Protein AF-A0A0D3HIZ0-F1 (afdb_monomer_lite)

Sequence (105 aa):
MATAPPGTVYMKDSDGLSVLLVVAKLGHADVVKQLIGICHDAVELRDSHGETFLHSAVREKRSSIVSLAIKKHKQVGGLLDAQDGDGNTPLHIAVVGGAPGIPDF

Foldseek 3Di:
DDPDPLVQQCDADPQQDGPLLVCLLVLVQVVNVVNCVVPLVSQCRATPQQDGSLLSNLLSVSVSNVVVCVVVVVSNPPLQCRATNVGDGSVNSNVVNDDDDDPDD

Radius of gyration: 13.12 Å; chains: 1; bounding box: 30×30×39 Å

pLDDT: mean 78.4, std 14.21, range [37.19, 90.75]

Structure (mmCIF, N/CA/C/O backbone):
data_AF-A0A0D3HIZ0-F1
#
_entry.id   AF-A0A0D3HIZ0-F1
#
loop_
_atom_site.group_PDB
_atom_site.id
_atom_site.type_symbol
_atom_site.label_atom_id
_atom_site.label_alt_id
_atom_site.label_comp_id
_atom_site.label_asym_id
_atom_site.label_entity_id
_atom_site.label_seq_id
_atom_site.pdbx_PDB_ins_code
_atom_site.Cartn_x
_atom_site.Cartn_y
_atom_site.Cartn_z
_atom_site.occupancy
_atom_site.B_iso_or_equiv
_atom_site.auth_seq_id
_atom_site.auth_comp_id
_atom_site.auth_asym_id
_atom_site.auth_atom_id
_atom_site.pdbx_PDB_model_num
ATOM 1 N N . MET A 1 1 ? -18.684 -14.719 15.763 1.00 37.19 1 MET A N 1
ATOM 2 C CA . MET A 1 1 ? -18.027 -13.456 15.360 1.00 37.19 1 MET A CA 1
ATOM 3 C C . MET A 1 1 ? -16.570 -13.568 15.780 1.00 37.19 1 MET A C 1
ATOM 5 O O . MET A 1 1 ? -16.294 -13.482 16.966 1.00 37.19 1 MET A O 1
ATOM 9 N N . ALA A 1 2 ? -15.671 -13.929 14.863 1.00 39.97 2 ALA A N 1
ATOM 10 C CA . ALA A 1 2 ? -14.270 -14.185 15.192 1.00 39.97 2 ALA A CA 1
ATOM 11 C C . ALA A 1 2 ? -13.515 -12.852 15.286 1.00 39.97 2 ALA A C 1
ATOM 13 O O . ALA A 1 2 ? -13.097 -12.297 14.275 1.00 39.97 2 ALA A O 1
ATOM 14 N N . THR A 1 3 ? -13.376 -12.313 16.496 1.00 45.69 3 THR A N 1
ATOM 15 C CA . THR A 1 3 ? -12.412 -11.244 16.772 1.0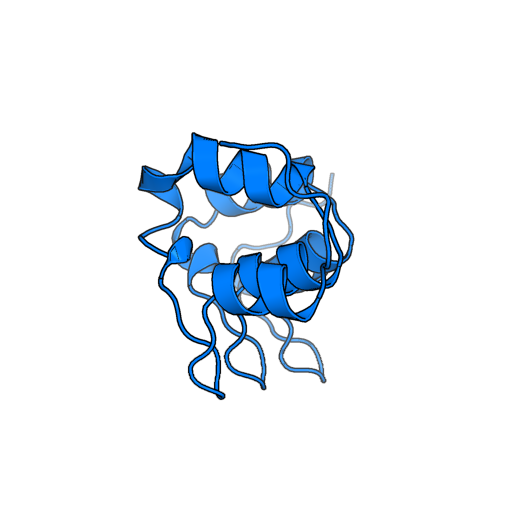0 45.69 3 THR A CA 1
ATOM 16 C C . THR A 1 3 ? -11.024 -11.876 16.749 1.00 45.69 3 THR A C 1
ATOM 18 O O . THR A 1 3 ? -10.568 -12.420 17.755 1.00 45.69 3 THR A O 1
ATOM 21 N N . ALA A 1 4 ? -10.397 -11.904 15.571 1.00 48.66 4 ALA A N 1
ATOM 22 C CA . ALA A 1 4 ? -9.025 -12.369 15.428 1.00 48.66 4 ALA A CA 1
ATOM 23 C C . ALA A 1 4 ? -8.119 -11.531 16.354 1.00 48.66 4 ALA A C 1
ATOM 25 O O . ALA A 1 4 ? -8.261 -10.305 16.387 1.00 48.66 4 ALA A O 1
ATOM 26 N N . PRO A 1 5 ? -7.241 -12.154 17.158 1.00 52.62 5 PRO A N 1
ATOM 27 C CA . PRO A 1 5 ? -6.432 -11.422 18.119 1.00 52.62 5 PRO A CA 1
ATOM 28 C C . PRO A 1 5 ? -5.480 -10.463 17.388 1.00 52.62 5 PRO A C 1
ATOM 30 O O . PRO A 1 5 ? -4.991 -10.808 16.307 1.00 52.62 5 PRO A O 1
ATOM 33 N N . PRO A 1 6 ? -5.167 -9.292 17.971 1.00 58.56 6 PRO A N 1
ATOM 34 C CA . PRO A 1 6 ? -4.397 -8.230 17.315 1.00 58.56 6 PRO A CA 1
ATOM 35 C C . PRO A 1 6 ? -3.027 -8.693 16.791 1.00 58.56 6 PRO A C 1
ATOM 37 O O . PRO A 1 6 ? -2.542 -8.159 15.802 1.00 58.56 6 PRO A O 1
ATOM 40 N N . GLY A 1 7 ? -2.440 -9.751 17.365 1.00 59.59 7 GLY A N 1
ATOM 41 C CA . GLY A 1 7 ? -1.196 -10.354 16.870 1.00 59.59 7 GLY A CA 1
ATOM 42 C C . GLY A 1 7 ? -1.305 -11.058 15.507 1.00 59.59 7 GLY A C 1
ATOM 43 O O . GLY A 1 7 ? -0.317 -11.124 14.784 1.00 59.59 7 GLY A O 1
ATOM 44 N N . THR A 1 8 ? -2.487 -11.547 15.113 1.00 67.62 8 THR A N 1
ATOM 45 C CA . THR A 1 8 ? -2.669 -12.266 13.829 1.00 67.62 8 THR A CA 1
ATOM 46 C C . THR A 1 8 ? -2.565 -11.356 12.616 1.00 67.62 8 THR A C 1
ATOM 48 O O . THR A 1 8 ? -2.182 -11.816 11.547 1.00 67.62 8 THR A O 1
ATOM 51 N N . VAL A 1 9 ? -2.836 -10.058 12.777 1.00 68.00 9 VAL A N 1
ATOM 52 C CA . VAL A 1 9 ? -2.707 -9.075 11.692 1.00 68.00 9 VAL A CA 1
ATOM 53 C C . VAL A 1 9 ? -1.250 -8.953 11.234 1.00 68.00 9 VAL A C 1
ATOM 55 O O . VAL A 1 9 ? -1.001 -8.739 10.051 1.00 68.00 9 VAL A O 1
ATOM 58 N N . TYR A 1 10 ? -0.300 -9.157 12.151 1.00 72.81 10 TYR A N 1
ATOM 59 C CA . TYR A 1 10 ? 1.140 -9.096 11.892 1.00 72.81 10 TYR A CA 1
ATOM 60 C C . TYR A 1 10 ? 1.736 -10.445 11.475 1.00 72.81 10 TYR A C 1
ATOM 62 O O . TYR A 1 10 ? 2.880 -10.493 11.023 1.00 72.81 10 TYR A O 1
ATOM 70 N N . MET A 1 11 ? 0.985 -11.543 11.608 1.00 77.69 11 MET A N 1
ATOM 71 C CA . MET A 1 11 ? 1.438 -12.847 11.132 1.00 77.69 11 MET A CA 1
ATOM 72 C C . MET A 1 11 ? 1.459 -12.856 9.610 1.00 77.69 11 MET A C 1
ATOM 74 O O . MET A 1 11 ? 0.522 -12.393 8.959 1.00 77.69 11 MET A O 1
ATOM 78 N N . LYS A 1 12 ? 2.547 -13.389 9.063 1.00 78.88 12 LYS A N 1
ATOM 79 C CA . LYS A 1 12 ? 2.734 -13.597 7.634 1.00 78.88 12 LYS A CA 1
ATOM 80 C C . LYS A 1 12 ? 2.530 -15.071 7.313 1.00 78.88 12 LYS A C 1
ATOM 82 O O . LYS A 1 12 ? 3.011 -15.924 8.057 1.00 78.88 12 LYS A O 1
ATOM 87 N N . ASP A 1 13 ? 1.826 -15.351 6.224 1.00 78.00 13 ASP A N 1
ATOM 88 C CA . ASP A 1 13 ? 1.782 -16.693 5.644 1.00 78.00 13 ASP A CA 1
ATOM 89 C C . ASP A 1 13 ? 3.142 -17.036 4.997 1.00 78.00 13 ASP A C 1
ATOM 91 O O . ASP A 1 13 ? 4.059 -16.213 4.957 1.00 78.00 13 ASP A O 1
ATOM 95 N N . SER A 1 14 ? 3.276 -18.251 4.482 1.00 78.00 14 SER A N 1
ATOM 96 C CA . SER A 1 14 ? 4.436 -18.783 3.762 1.00 78.00 14 SER A CA 1
ATOM 97 C C . SER A 1 14 ? 4.944 -17.889 2.618 1.00 78.00 14 SER A C 1
ATOM 99 O O . SER A 1 14 ? 6.151 -17.827 2.399 1.00 78.00 14 SER A O 1
ATOM 101 N N . ASP A 1 15 ? 4.067 -17.121 1.966 1.00 70.06 15 ASP A N 1
ATOM 102 C CA . ASP A 1 15 ? 4.424 -16.123 0.940 1.00 70.06 15 ASP A CA 1
ATOM 103 C C . ASP A 1 15 ? 4.883 -14.763 1.511 1.00 70.06 15 ASP A C 1
ATOM 105 O O . ASP A 1 15 ? 5.179 -13.819 0.777 1.00 70.06 15 ASP A O 1
ATOM 109 N N . GLY A 1 16 ? 4.917 -14.608 2.835 1.00 77.69 16 GLY A N 1
ATOM 110 C CA . GLY A 1 16 ? 5.188 -13.331 3.494 1.00 77.69 16 GLY A CA 1
ATOM 111 C C . GLY A 1 16 ? 3.966 -12.407 3.581 1.00 77.69 16 GLY A C 1
ATOM 112 O O . GLY A 1 16 ? 4.102 -11.263 4.016 1.00 77.69 16 GLY A O 1
ATOM 113 N N . LEU A 1 17 ? 2.780 -12.879 3.185 1.00 78.69 17 LEU A N 1
ATOM 114 C CA . LEU A 1 17 ? 1.551 -12.087 3.151 1.00 78.69 17 LEU A CA 1
ATOM 115 C C . LEU A 1 17 ? 0.915 -11.985 4.537 1.00 78.69 17 LEU A C 1
ATOM 117 O O . LEU A 1 17 ? 0.532 -12.990 5.132 1.00 78.69 17 LEU A O 1
ATOM 121 N N . SER A 1 18 ? 0.743 -10.761 5.033 1.00 86.62 18 SER A N 1
ATOM 122 C CA . SER A 1 18 ? -0.077 -10.505 6.220 1.00 86.62 18 SER A CA 1
ATOM 123 C C . SER A 1 18 ? -1.568 -10.571 5.898 1.00 86.62 18 SER A C 1
ATOM 125 O O . SER A 1 18 ? -1.974 -10.374 4.750 1.00 86.62 18 SER A O 1
ATOM 127 N N . VAL A 1 19 ? -2.408 -10.739 6.926 1.00 86.56 19 VAL A N 1
ATOM 128 C CA . VAL A 1 19 ? -3.876 -10.767 6.775 1.00 86.56 19 VAL A CA 1
ATOM 129 C C . VAL A 1 19 ? -4.387 -9.568 5.968 1.00 86.56 19 VAL A C 1
ATOM 131 O O . VAL A 1 19 ? -5.217 -9.755 5.081 1.00 86.56 19 VAL A O 1
ATOM 134 N N . LEU A 1 20 ? -3.857 -8.359 6.214 1.00 87.69 20 LEU A N 1
ATOM 135 C CA . LEU A 1 20 ? -4.240 -7.150 5.475 1.00 87.69 20 LEU A CA 1
ATOM 136 C C . LEU A 1 20 ? -3.940 -7.257 3.970 1.00 87.69 20 LEU A C 1
ATOM 138 O O . LEU A 1 20 ? -4.772 -6.866 3.152 1.00 87.69 20 LEU A O 1
ATOM 142 N N . LEU A 1 21 ? -2.779 -7.804 3.600 1.00 88.06 21 LEU A N 1
ATOM 143 C CA . LEU A 1 21 ? -2.388 -7.964 2.201 1.00 88.06 21 LEU A CA 1
ATOM 144 C C . LEU A 1 21 ? -3.267 -9.003 1.507 1.00 88.06 21 LEU A C 1
ATOM 146 O O . LEU A 1 21 ? -3.724 -8.761 0.393 1.00 88.06 21 LEU A O 1
ATOM 150 N N . VAL A 1 22 ? -3.575 -10.113 2.184 1.00 87.81 22 VAL A N 1
ATOM 151 C CA . VAL A 1 22 ? -4.464 -11.155 1.650 1.00 87.81 22 VAL A CA 1
ATOM 152 C C . VAL A 1 22 ? -5.853 -10.585 1.365 1.00 87.81 22 VAL A C 1
ATOM 154 O O . VAL A 1 22 ? -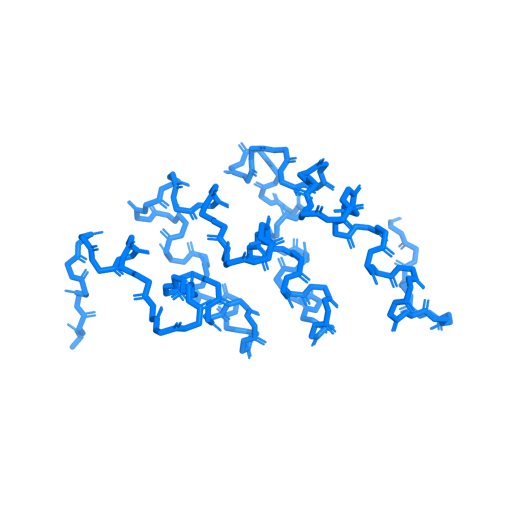6.350 -10.699 0.245 1.00 87.81 22 VAL A O 1
ATOM 157 N N . VAL A 1 23 ? -6.481 -9.914 2.336 1.00 88.81 23 VAL A N 1
ATOM 158 C CA . VAL A 1 23 ? -7.827 -9.349 2.128 1.00 88.81 23 VAL A CA 1
ATOM 159 C C . VAL A 1 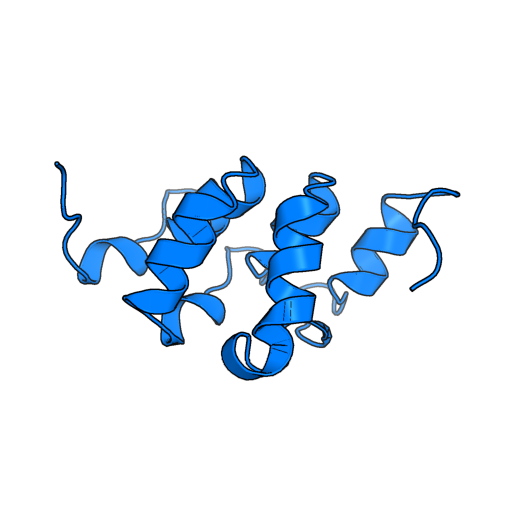23 ? -7.824 -8.220 1.095 1.00 88.81 23 VAL A C 1
ATOM 161 O O . VAL A 1 23 ? -8.821 -8.042 0.389 1.00 88.81 23 VAL A O 1
ATOM 164 N N . ALA A 1 24 ? -6.707 -7.495 0.954 1.00 89.25 24 ALA A N 1
ATOM 165 C CA . ALA A 1 24 ? -6.554 -6.485 -0.081 1.00 89.25 24 ALA A CA 1
ATOM 166 C C . ALA A 1 24 ? -6.436 -7.093 -1.482 1.00 89.25 24 ALA A C 1
ATOM 168 O O . ALA A 1 24 ? -7.129 -6.654 -2.398 1.00 89.25 24 ALA A O 1
ATOM 169 N N . LYS A 1 25 ? -5.645 -8.158 -1.630 1.00 87.50 25 LYS A N 1
ATOM 170 C CA . LYS A 1 25 ? -5.529 -8.944 -2.864 1.00 87.50 25 LYS A CA 1
ATOM 171 C C . LYS A 1 25 ? -6.891 -9.505 -3.299 1.00 87.50 25 LYS A C 1
ATOM 173 O O . LYS A 1 25 ? -7.283 -9.408 -4.463 1.00 87.50 25 LYS A O 1
ATOM 178 N N . LEU A 1 26 ? -7.667 -10.010 -2.337 1.00 87.25 26 LEU A N 1
ATOM 179 C CA . LEU A 1 26 ? -9.013 -10.549 -2.565 1.00 87.25 26 LEU A CA 1
ATOM 180 C C . LEU A 1 26 ? -10.079 -9.478 -2.858 1.00 87.25 26 LEU A C 1
ATOM 182 O O . LEU A 1 26 ? -11.148 -9.808 -3.364 1.00 87.25 26 LEU A O 1
ATOM 186 N N . GLY A 1 27 ? -9.814 -8.196 -2.584 1.00 87.00 27 GLY A N 1
ATOM 187 C CA . GLY A 1 27 ? -10.766 -7.114 -2.855 1.00 87.00 27 GLY A CA 1
ATOM 188 C C . GLY A 1 27 ? -11.792 -6.859 -1.748 1.00 87.00 27 GLY A C 1
ATOM 189 O O . GLY A 1 27 ? -12.777 -6.159 -1.979 1.00 87.00 27 GLY A O 1
ATOM 190 N N . HIS A 1 28 ? -11.583 -7.384 -0.539 1.00 89.81 28 HIS A N 1
ATOM 191 C CA . HIS A 1 28 ? -12.518 -7.242 0.581 1.00 89.81 28 HIS A CA 1
ATOM 192 C C . HIS A 1 28 ? -12.380 -5.873 1.272 1.00 89.81 28 HIS A C 1
ATOM 194 O O . HIS A 1 28 ? -11.860 -5.761 2.385 1.00 89.81 28 HIS A O 1
ATOM 200 N N . ALA A 1 29 ? -12.863 -4.815 0.616 1.00 87.50 29 ALA A N 1
ATOM 201 C CA . ALA A 1 29 ? -12.716 -3.429 1.072 1.00 87.50 29 ALA A CA 1
ATOM 202 C C . ALA A 1 29 ? -13.293 -3.159 2.477 1.00 87.50 29 ALA A C 1
ATOM 204 O O . ALA A 1 29 ? -12.695 -2.405 3.245 1.00 87.50 29 ALA A O 1
ATOM 205 N N . ASP A 1 30 ? -14.410 -3.791 2.848 1.00 88.56 30 ASP A N 1
ATOM 206 C CA . ASP A 1 30 ? -14.990 -3.653 4.191 1.00 88.56 30 ASP A CA 1
ATOM 207 C C . ASP A 1 30 ? -14.091 -4.244 5.280 1.00 88.56 30 ASP A C 1
ATOM 209 O O . ASP A 1 30 ? -13.923 -3.644 6.343 1.00 88.56 30 ASP A O 1
ATOM 213 N N . VAL A 1 31 ? -13.459 -5.386 4.999 1.00 87.38 31 VAL A N 1
ATOM 214 C CA . VAL A 1 31 ? -12.531 -6.040 5.930 1.00 87.38 31 VAL A CA 1
ATOM 215 C C . VAL A 1 31 ? -11.255 -5.218 6.065 1.00 87.38 31 VAL A C 1
ATOM 217 O O . VAL A 1 31 ? -10.806 -4.982 7.183 1.00 87.38 31 VAL A O 1
ATOM 220 N N . VAL A 1 32 ? -10.727 -4.691 4.954 1.00 87.38 32 VAL A N 1
ATOM 221 C CA . VAL A 1 32 ? -9.606 -3.734 4.961 1.00 87.38 32 VAL A CA 1
ATOM 222 C C . VAL A 1 32 ? -9.944 -2.526 5.835 1.00 87.38 32 VAL A C 1
ATOM 224 O O . VAL A 1 32 ? -9.161 -2.143 6.699 1.00 87.38 32 VAL A O 1
ATOM 227 N N . LYS A 1 33 ? -11.140 -1.949 5.675 1.00 86.38 33 LYS A N 1
ATOM 228 C CA . LYS A 1 33 ? -11.584 -0.797 6.469 1.00 86.38 33 LYS A CA 1
ATOM 229 C C . LYS A 1 33 ? -11.637 -1.105 7.965 1.00 86.38 33 LYS A C 1
ATOM 231 O O . LYS A 1 33 ? -11.253 -0.244 8.757 1.00 86.38 33 LYS A O 1
ATOM 236 N N . GLN A 1 34 ? -12.131 -2.285 8.343 1.00 86.38 34 GLN A N 1
ATOM 237 C CA . GLN A 1 34 ? -12.178 -2.714 9.741 1.00 86.38 34 GLN A CA 1
ATOM 238 C C . GLN A 1 34 ? -10.773 -2.946 10.300 1.00 86.38 34 GLN A C 1
ATOM 240 O O . GLN A 1 34 ? -10.468 -2.423 11.367 1.00 86.38 34 GLN A O 1
ATOM 245 N N . LEU A 1 35 ? -9.902 -3.646 9.566 1.00 83.12 35 LEU A N 1
ATOM 246 C CA . LEU A 1 35 ? -8.530 -3.915 10.002 1.00 83.12 35 LEU A CA 1
ATOM 247 C C . LEU A 1 35 ? -7.739 -2.627 10.226 1.00 83.12 35 LEU A C 1
ATOM 249 O O . LEU A 1 35 ? -7.136 -2.482 11.279 1.00 83.12 35 LEU A O 1
ATOM 253 N N . ILE A 1 36 ? -7.800 -1.674 9.291 1.00 82.56 36 ILE A N 1
ATOM 254 C CA . ILE A 1 36 ? -7.124 -0.372 9.429 1.00 82.56 36 ILE A CA 1
ATOM 255 C C . ILE A 1 36 ? -7.667 0.408 10.636 1.00 82.56 36 ILE A C 1
ATOM 257 O O . ILE A 1 36 ? -6.933 1.153 11.277 1.00 82.56 36 ILE A O 1
ATOM 261 N N . GLY A 1 37 ? -8.955 0.246 10.959 1.00 82.00 37 GLY A N 1
ATOM 262 C CA . GLY A 1 37 ? -9.567 0.880 12.127 1.00 82.00 37 GLY A CA 1
ATOM 263 C C . GLY A 1 37 ? -9.155 0.260 13.466 1.00 82.00 37 GLY A C 1
ATOM 264 O O . GLY A 1 37 ? -9.176 0.959 14.474 1.00 82.00 37 GLY A O 1
ATOM 265 N N . ILE A 1 38 ? -8.799 -1.027 13.483 1.00 82.50 38 ILE A N 1
ATOM 266 C CA . ILE A 1 38 ? -8.371 -1.751 14.692 1.00 82.50 38 ILE A CA 1
ATOM 267 C C . ILE A 1 38 ? -6.851 -1.645 14.877 1.00 82.50 38 ILE A C 1
ATOM 269 O O . ILE A 1 38 ? -6.375 -1.416 15.985 1.00 82.50 38 ILE A O 1
ATOM 273 N N . CYS A 1 39 ? -6.096 -1.797 13.790 1.00 80.25 39 CYS A N 1
ATOM 274 C CA . CYS A 1 39 ? -4.639 -1.790 13.751 1.00 80.25 39 CYS A CA 1
ATOM 275 C C . CYS A 1 39 ? -4.183 -0.819 12.662 1.00 80.25 39 CYS A C 1
ATOM 277 O O . CYS A 1 39 ? -4.016 -1.201 11.502 1.00 80.25 39 CYS A O 1
ATOM 279 N N . HIS A 1 40 ? -3.985 0.442 13.040 1.00 78.19 40 HIS A N 1
ATOM 280 C CA . HIS A 1 40 ? -3.566 1.486 12.105 1.00 78.19 40 HIS A CA 1
ATOM 281 C C . HIS A 1 40 ? -2.191 1.157 11.501 1.00 78.19 40 HIS A C 1
ATOM 283 O O . HIS A 1 40 ? -2.037 1.203 10.285 1.00 78.19 40 HIS A O 1
ATOM 289 N N . ASP A 1 41 ? -1.249 0.673 12.310 1.00 80.31 41 ASP A N 1
ATOM 290 C CA . ASP A 1 41 ? 0.123 0.350 11.880 1.00 80.31 41 ASP A CA 1
ATOM 291 C C . ASP A 1 41 ? 0.199 -0.820 10.880 1.00 80.31 41 ASP A C 1
ATOM 293 O O . ASP A 1 41 ? 1.203 -1.009 10.196 1.00 80.31 41 ASP A O 1
ATOM 297 N N . ALA A 1 42 ? -0.872 -1.612 10.744 1.00 81.94 42 ALA A N 1
ATOM 298 C CA . ALA A 1 42 ? -0.901 -2.741 9.816 1.00 81.94 42 ALA A CA 1
ATOM 299 C C . ALA A 1 42 ? -0.786 -2.308 8.345 1.00 81.94 42 ALA A C 1
ATOM 301 O O . ALA A 1 42 ? -0.402 -3.117 7.501 1.00 81.94 42 ALA A O 1
ATOM 302 N N . VAL A 1 43 ? -1.111 -1.049 8.023 1.00 82.88 43 VAL A N 1
ATOM 303 C CA . VAL A 1 43 ? -1.003 -0.509 6.657 1.00 82.88 43 VAL A CA 1
ATOM 304 C C . VAL A 1 43 ? 0.431 -0.500 6.137 1.00 82.88 43 VAL A C 1
ATOM 306 O O . VAL A 1 43 ? 0.622 -0.621 4.931 1.00 82.88 43 VAL A O 1
ATOM 309 N N . GLU A 1 44 ? 1.421 -0.412 7.027 1.00 83.94 44 GLU A N 1
ATOM 310 C CA . GLU A 1 44 ? 2.845 -0.384 6.676 1.00 83.94 44 GLU A CA 1
ATOM 311 C C . GLU A 1 44 ? 3.433 -1.780 6.436 1.00 83.94 44 GLU A C 1
ATOM 313 O O . GLU A 1 44 ? 4.594 -1.912 6.039 1.00 83.94 44 GLU A O 1
ATOM 318 N N . LEU A 1 45 ? 2.641 -2.834 6.659 1.00 86.38 45 LEU A N 1
ATOM 319 C CA . LEU A 1 45 ? 3.073 -4.201 6.418 1.00 86.38 45 LEU A CA 1
ATOM 320 C C . LEU A 1 45 ? 3.339 -4.428 4.932 1.00 86.38 45 LEU A C 1
ATOM 322 O O . LEU A 1 45 ? 2.577 -4.020 4.050 1.00 86.38 45 LEU A O 1
ATOM 326 N N . ARG A 1 46 ? 4.442 -5.130 4.689 1.00 88.44 46 ARG A N 1
ATOM 327 C CA . ARG A 1 46 ? 4.950 -5.468 3.364 1.00 88.44 46 ARG A CA 1
ATOM 328 C C . ARG A 1 46 ? 5.105 -6.968 3.233 1.00 88.44 46 ARG A C 1
ATOM 330 O O . ARG A 1 46 ? 5.472 -7.618 4.219 1.00 88.44 46 ARG A O 1
ATOM 337 N N . ASP A 1 47 ? 4.859 -7.504 2.048 1.00 87.19 47 ASP A N 1
ATOM 338 C CA . ASP A 1 47 ? 5.157 -8.903 1.750 1.00 87.19 47 ASP A CA 1
ATOM 339 C C . ASP A 1 47 ? 6.657 -9.149 1.520 1.00 87.19 47 ASP A C 1
ATOM 341 O O . ASP A 1 47 ? 7.511 -8.319 1.844 1.00 87.19 47 ASP A O 1
ATOM 345 N N . SER A 1 48 ? 6.981 -10.339 1.018 1.00 87.31 48 SER A N 1
ATOM 346 C CA . SER A 1 48 ? 8.334 -10.757 0.647 1.00 87.31 48 SER A CA 1
ATOM 347 C C . SER A 1 48 ? 8.919 -9.976 -0.540 1.00 87.31 48 SER A C 1
ATOM 349 O O . SER A 1 48 ? 10.139 -9.877 -0.645 1.00 87.31 48 SER A O 1
ATOM 351 N N . HIS A 1 49 ? 8.077 -9.369 -1.377 1.00 85.19 49 HIS A N 1
ATOM 352 C CA . HIS A 1 49 ? 8.454 -8.501 -2.495 1.00 85.19 49 HIS A CA 1
ATOM 353 C C . HIS A 1 49 ? 8.543 -7.022 -2.091 1.00 85.19 49 HIS A C 1
ATOM 355 O O . HIS A 1 49 ? 8.807 -6.158 -2.922 1.00 85.19 49 HIS A O 1
ATOM 361 N N . GLY A 1 50 ? 8.323 -6.702 -0.813 1.00 88.31 50 GLY A N 1
ATOM 362 C CA . GLY A 1 50 ? 8.267 -5.322 -0.341 1.00 88.31 50 GLY A CA 1
ATOM 363 C C . GLY A 1 50 ? 6.962 -4.607 -0.704 1.00 88.31 50 GLY A C 1
ATOM 364 O O . GLY A 1 50 ? 6.841 -3.413 -0.414 1.00 88.31 50 GLY A O 1
ATOM 365 N N . GLU A 1 51 ? 5.991 -5.315 -1.287 1.00 90.12 51 GLU A N 1
ATOM 366 C CA . GLU A 1 51 ? 4.706 -4.773 -1.713 1.00 90.12 51 GLU A CA 1
ATOM 367 C C . GLU A 1 51 ? 3.815 -4.511 -0.500 1.00 90.12 51 GLU A C 1
ATOM 369 O O . GLU A 1 51 ? 3.675 -5.338 0.401 1.00 90.12 51 GLU A O 1
ATOM 374 N N . THR A 1 52 ? 3.155 -3.358 -0.492 1.00 90.75 52 THR A N 1
ATOM 375 C CA . THR A 1 52 ? 2.109 -3.047 0.490 1.00 90.75 52 THR A CA 1
ATOM 376 C C . THR A 1 52 ? 0.746 -3.571 0.032 1.00 90.75 52 THR A C 1
ATOM 378 O O . THR A 1 52 ? 0.554 -3.960 -1.125 1.00 90.75 52 THR A O 1
ATOM 381 N N . PHE A 1 53 ? -0.263 -3.499 0.906 1.00 89.62 53 PHE A N 1
ATOM 382 C CA . PHE A 1 53 ? -1.635 -3.868 0.534 1.00 89.62 53 PHE A CA 1
ATOM 383 C C . PHE A 1 53 ? -2.154 -3.078 -0.684 1.00 89.62 53 PHE A C 1
ATOM 385 O O . PHE A 1 53 ? -3.008 -3.574 -1.420 1.00 89.62 53 PHE A O 1
ATOM 392 N N . LEU A 1 54 ? -1.634 -1.863 -0.912 1.00 89.44 54 LEU A N 1
ATOM 393 C CA . LEU A 1 54 ? -2.046 -1.004 -2.017 1.00 89.44 54 LEU A CA 1
ATOM 394 C C . LEU A 1 54 ? -1.446 -1.445 -3.356 1.00 89.44 54 LEU A C 1
ATOM 396 O O . LEU A 1 54 ? -2.165 -1.449 -4.350 1.00 89.44 54 LEU A O 1
ATOM 400 N N . HIS A 1 55 ? -0.189 -1.900 -3.370 1.00 90.31 55 HIS A N 1
ATOM 401 C CA . HIS A 1 55 ? 0.418 -2.545 -4.542 1.00 90.31 55 HIS A CA 1
ATOM 402 C C . HIS A 1 55 ? -0.401 -3.771 -4.958 1.00 90.31 55 HIS A C 1
ATOM 404 O O . HIS A 1 55 ? -0.859 -3.860 -6.097 1.00 90.31 55 HIS A O 1
ATOM 410 N N . SER A 1 56 ? -0.706 -4.650 -3.994 1.00 89.50 56 SER A N 1
ATOM 411 C CA . SER A 1 56 ? -1.545 -5.832 -4.228 1.00 89.50 56 SER A CA 1
ATOM 412 C C . SER A 1 56 ? -2.946 -5.466 -4.728 1.00 89.50 56 SER A C 1
ATOM 414 O O . SER A 1 56 ? -3.439 -6.069 -5.678 1.00 89.50 56 SER A O 1
ATOM 416 N N . ALA A 1 57 ? -3.592 -4.457 -4.135 1.00 89.62 57 ALA A N 1
ATOM 417 C CA . ALA A 1 57 ? -4.911 -4.005 -4.570 1.00 89.62 57 ALA A CA 1
ATOM 418 C C . ALA A 1 57 ? -4.896 -3.458 -6.004 1.00 89.62 57 ALA A C 1
ATOM 420 O O . ALA A 1 57 ? -5.813 -3.743 -6.772 1.00 89.62 57 ALA A O 1
ATOM 421 N N . VAL A 1 58 ? -3.870 -2.691 -6.379 1.00 89.25 58 VAL A N 1
ATOM 422 C CA . VAL A 1 58 ? -3.729 -2.161 -7.740 1.00 89.25 58 VAL A CA 1
ATOM 423 C C . VAL A 1 58 ? -3.456 -3.282 -8.741 1.00 89.25 58 VAL A C 1
ATOM 425 O O . VAL A 1 58 ? -4.135 -3.349 -9.766 1.00 89.25 58 VAL A O 1
ATOM 428 N N . ARG A 1 59 ? -2.523 -4.190 -8.428 1.00 86.00 59 ARG A N 1
ATOM 429 C CA . ARG A 1 59 ? -2.177 -5.339 -9.277 1.00 86.00 59 ARG A CA 1
ATOM 430 C C . ARG A 1 59 ? -3.398 -6.201 -9.594 1.00 86.00 59 ARG A C 1
ATOM 432 O O . ARG A 1 59 ? -3.616 -6.583 -10.739 1.00 86.00 59 ARG A O 1
ATOM 439 N N . GLU A 1 60 ? -4.241 -6.427 -8.591 1.00 87.25 60 GLU A N 1
ATOM 440 C CA . GLU A 1 60 ? -5.482 -7.200 -8.705 1.00 87.25 60 GLU A CA 1
ATOM 441 C C . GLU A 1 60 ? -6.693 -6.360 -9.165 1.00 87.25 60 GLU A C 1
ATOM 443 O O . GLU A 1 60 ? -7.832 -6.832 -9.128 1.00 87.25 60 GLU A O 1
ATOM 448 N N . LYS A 1 61 ? -6.480 -5.100 -9.577 1.00 86.88 61 LYS A N 1
ATOM 449 C CA . LYS A 1 61 ? -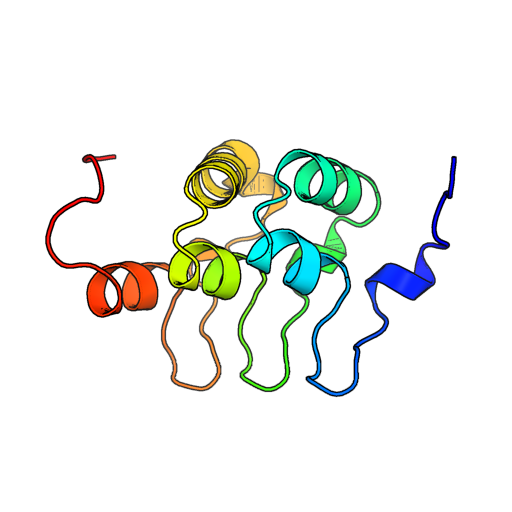7.513 -4.169 -10.073 1.00 86.88 61 LYS A CA 1
ATOM 450 C C . LYS A 1 61 ? -8.680 -3.965 -9.096 1.00 86.88 61 LYS A C 1
ATOM 452 O O . LYS A 1 61 ? -9.840 -3.829 -9.483 1.00 86.88 61 LYS A O 1
ATOM 457 N N . ARG A 1 62 ? -8.386 -3.924 -7.795 1.00 90.19 62 ARG A N 1
ATOM 458 C CA . ARG A 1 62 ? -9.358 -3.724 -6.708 1.00 90.19 62 ARG A CA 1
ATOM 459 C C . ARG A 1 62 ? -9.651 -2.242 -6.497 1.00 90.19 62 ARG A C 1
ATOM 461 O O . ARG A 1 62 ? -9.290 -1.658 -5.473 1.00 90.19 62 ARG A O 1
ATOM 468 N N . SER A 1 63 ? -10.363 -1.639 -7.446 1.00 85.19 63 SER A N 1
ATOM 469 C CA . SER A 1 63 ? -10.692 -0.205 -7.454 1.00 85.19 63 SER A CA 1
ATOM 470 C C . SER A 1 63 ? -11.331 0.268 -6.146 1.00 85.19 63 SER A C 1
ATOM 472 O O . SER A 1 63 ? -10.980 1.328 -5.646 1.00 85.19 63 SER A O 1
ATOM 474 N N . SER A 1 64 ? -12.201 -0.538 -5.527 1.00 88.38 64 SER A N 1
ATOM 475 C CA . SER A 1 64 ? -12.851 -0.200 -4.252 1.00 88.38 64 SER A CA 1
ATOM 476 C C . SER A 1 64 ? -11.858 0.038 -3.112 1.00 88.38 64 SER A C 1
ATOM 478 O O . SER A 1 64 ? -12.075 0.918 -2.280 1.00 88.38 64 SER A O 1
ATOM 480 N N . ILE A 1 65 ? -10.759 -0.718 -3.076 1.00 87.31 65 ILE A N 1
ATOM 481 C CA . ILE A 1 65 ? -9.714 -0.581 -2.055 1.00 87.31 65 ILE A CA 1
ATOM 482 C C . ILE A 1 65 ? -8.838 0.626 -2.357 1.00 87.31 65 ILE A C 1
ATOM 484 O O . ILE A 1 65 ? -8.534 1.392 -1.447 1.00 87.31 65 ILE A O 1
ATOM 488 N N . VAL A 1 66 ? -8.496 0.840 -3.628 1.00 86.00 66 VAL A N 1
ATOM 489 C CA . VAL A 1 66 ? -7.749 2.025 -4.067 1.00 86.00 66 VAL A CA 1
ATOM 490 C C . VAL A 1 66 ? -8.535 3.297 -3.735 1.00 86.00 66 VAL A C 1
ATOM 492 O O . VAL A 1 66 ? -8.012 4.195 -3.080 1.00 86.00 66 VAL A O 1
ATOM 495 N N . SER A 1 67 ? -9.830 3.345 -4.059 1.00 86.62 67 SER A N 1
ATOM 496 C CA . SER A 1 67 ? -10.710 4.457 -3.688 1.00 86.62 67 SER A CA 1
ATOM 497 C C . SER A 1 67 ? -10.821 4.633 -2.173 1.00 86.62 67 SER A C 1
ATOM 499 O O . SER A 1 67 ? -10.875 5.764 -1.690 1.00 86.62 67 SER A O 1
ATOM 501 N N . LEU A 1 68 ? -10.862 3.540 -1.404 1.00 85.62 68 LEU A N 1
ATOM 502 C CA . LEU A 1 68 ? -10.883 3.606 0.056 1.00 85.62 68 LEU A CA 1
ATOM 503 C C . LEU A 1 68 ? -9.579 4.189 0.608 1.00 85.62 68 LEU A C 1
ATOM 505 O O . LEU A 1 68 ? -9.636 5.038 1.495 1.00 85.62 68 LEU A O 1
ATOM 509 N N . ALA A 1 69 ? -8.434 3.781 0.066 1.00 83.56 69 ALA A N 1
ATOM 510 C CA . ALA A 1 69 ? -7.128 4.286 0.457 1.00 83.56 69 ALA A CA 1
ATOM 511 C C . ALA A 1 69 ? -6.962 5.773 0.111 1.00 83.56 69 ALA A C 1
ATOM 513 O O . ALA A 1 69 ? -6.510 6.536 0.958 1.00 83.56 69 ALA A O 1
ATOM 514 N N . ILE A 1 70 ? -7.423 6.212 -1.065 1.00 81.69 70 ILE A N 1
ATOM 515 C CA . ILE A 1 70 ? -7.432 7.633 -1.456 1.00 81.69 70 ILE A CA 1
ATOM 516 C C . ILE A 1 70 ? -8.331 8.443 -0.513 1.00 81.69 70 ILE A C 1
ATOM 518 O O . ILE A 1 70 ? -7.901 9.441 0.064 1.00 81.69 70 ILE A O 1
ATOM 522 N N . LYS A 1 71 ? -9.565 7.984 -0.260 1.00 83.81 71 LYS A N 1
ATOM 523 C CA . LYS A 1 71 ? -10.487 8.655 0.679 1.00 83.81 71 LYS A CA 1
ATOM 524 C C . LYS A 1 71 ? -9.936 8.715 2.101 1.00 83.81 71 LYS A C 1
ATOM 526 O O . LYS A 1 71 ? -10.233 9.647 2.844 1.00 83.81 71 LYS A O 1
ATOM 531 N N . LYS A 1 72 ? -9.155 7.711 2.497 1.00 79.06 72 LYS A N 1
ATOM 532 C CA . LYS A 1 72 ? -8.528 7.610 3.814 1.00 79.06 72 LYS A CA 1
ATOM 533 C C . LYS A 1 72 ? -7.042 7.953 3.790 1.00 79.06 72 LYS A C 1
ATOM 535 O O . LYS A 1 72 ? -6.351 7.550 4.717 1.00 79.06 72 LYS A O 1
ATOM 540 N N . HIS A 1 73 ? -6.558 8.736 2.822 1.00 74.56 73 HIS A N 1
ATOM 541 C CA . HIS A 1 73 ? -5.127 8.993 2.608 1.00 74.56 73 HIS A CA 1
ATOM 542 C C . HIS A 1 73 ? -4.357 9.356 3.893 1.00 74.56 73 HIS A C 1
ATOM 544 O O . HIS A 1 73 ? -3.284 8.823 4.154 1.00 74.56 73 HIS A O 1
ATOM 550 N N . LYS A 1 74 ? -4.964 10.170 4.769 1.00 73.44 74 LYS A N 1
ATOM 551 C CA . LYS A 1 74 ? -4.390 10.564 6.069 1.00 73.44 74 LYS A CA 1
ATOM 552 C C . LYS A 1 74 ? -4.164 9.394 7.043 1.00 73.44 74 LYS A C 1
ATOM 554 O O . LYS A 1 74 ? -3.274 9.465 7.878 1.00 73.44 74 LYS A O 1
ATOM 559 N N . GLN A 1 75 ? -4.973 8.339 6.958 1.00 69.81 75 GLN A N 1
ATOM 560 C CA . GLN A 1 75 ? -4.810 7.097 7.724 1.00 69.81 75 GLN A CA 1
ATOM 561 C C . GLN A 1 75 ? -3.839 6.132 7.036 1.00 69.81 75 GLN A C 1
ATOM 563 O O . GLN A 1 75 ? -3.207 5.334 7.703 1.00 69.81 75 GLN A O 1
ATOM 568 N N . VAL A 1 76 ? -3.676 6.192 5.718 1.00 69.19 76 VAL A N 1
ATOM 569 C CA . VAL A 1 76 ? -2.791 5.254 5.008 1.00 69.19 76 VAL A CA 1
ATOM 570 C C . VAL A 1 76 ? -1.346 5.750 4.899 1.00 69.19 76 VAL A C 1
ATOM 572 O O . VAL A 1 76 ? -0.554 5.126 4.211 1.00 69.19 76 VAL A O 1
ATOM 575 N N . GLY A 1 77 ? -0.991 6.857 5.557 1.00 67.19 77 GLY A N 1
ATOM 576 C CA . GLY A 1 77 ? 0.406 7.215 5.836 1.00 67.19 77 GLY A CA 1
ATOM 577 C C . GLY A 1 77 ? 1.326 7.271 4.613 1.00 67.19 77 GLY A C 1
ATOM 578 O O . GLY A 1 77 ? 2.403 6.695 4.641 1.00 67.19 77 GLY A O 1
ATOM 579 N N . GLY A 1 78 ? 0.906 7.913 3.519 1.00 73.44 78 GLY A N 1
ATOM 580 C CA . GLY A 1 78 ? 1.759 8.041 2.330 1.00 73.44 78 GLY A CA 1
ATOM 581 C C . GLY A 1 78 ? 1.994 6.730 1.569 1.00 73.44 78 GLY A C 1
ATOM 582 O O . GLY A 1 78 ? 2.887 6.669 0.733 1.00 73.44 78 GLY A O 1
ATOM 583 N N . LEU A 1 79 ? 1.180 5.686 1.790 1.00 80.31 79 LEU A N 1
ATOM 584 C CA . LEU A 1 79 ? 1.296 4.420 1.051 1.00 80.31 79 LEU A CA 1
ATOM 585 C C . LEU A 1 79 ? 1.193 4.559 -0.476 1.00 80.31 79 LEU A C 1
ATOM 587 O O . LEU A 1 79 ? 1.593 3.640 -1.185 1.00 80.31 79 LEU A O 1
ATOM 591 N N . LEU A 1 80 ? 0.629 5.665 -0.975 1.00 79.56 80 LEU A N 1
ATOM 592 C CA . LEU A 1 80 ? 0.590 5.978 -2.408 1.00 79.56 80 LEU A CA 1
ATOM 593 C C . LEU A 1 80 ? 1.993 6.153 -3.003 1.00 79.56 80 LEU A C 1
ATOM 595 O O . LEU A 1 80 ? 2.184 5.849 -4.178 1.00 79.56 80 LEU A O 1
ATOM 599 N N . ASP A 1 81 ? 2.952 6.584 -2.183 1.00 84.62 81 ASP A N 1
ATOM 600 C CA . ASP A 1 81 ? 4.352 6.796 -2.551 1.00 84.62 81 ASP A CA 1
ATOM 601 C C . ASP A 1 81 ? 5.268 5.682 -2.024 1.00 84.62 81 ASP A C 1
ATOM 603 O O . ASP A 1 81 ? 6.479 5.709 -2.245 1.00 84.62 81 ASP A O 1
ATOM 607 N N . ALA A 1 82 ? 4.717 4.689 -1.318 1.00 88.19 82 ALA A N 1
ATOM 608 C CA . ALA A 1 82 ? 5.501 3.551 -0.863 1.00 88.19 82 ALA A CA 1
ATOM 609 C C . ALA A 1 82 ? 6.046 2.798 -2.078 1.00 88.19 82 ALA A C 1
ATOM 611 O O . ALA A 1 82 ? 5.287 2.471 -2.981 1.00 88.19 82 ALA A O 1
ATOM 612 N N . GLN A 1 83 ? 7.342 2.508 -2.076 1.00 90.31 83 GLN A N 1
ATOM 613 C CA . GLN A 1 83 ? 7.984 1.711 -3.116 1.00 90.31 83 GLN A CA 1
ATOM 614 C C . GLN A 1 83 ? 8.040 0.240 -2.713 1.00 90.31 83 GLN A C 1
ATOM 616 O O . GLN A 1 83 ? 8.318 -0.050 -1.546 1.00 90.31 83 GLN A O 1
ATOM 621 N N . ASP A 1 84 ? 7.798 -0.667 -3.652 1.00 89.94 84 ASP A N 1
ATOM 622 C CA . ASP A 1 84 ? 8.098 -2.091 -3.518 1.00 89.94 84 ASP A CA 1
ATOM 623 C C . ASP A 1 84 ? 9.612 -2.374 -3.623 1.00 89.94 84 ASP A C 1
ATOM 625 O O . ASP A 1 84 ? 10.439 -1.457 -3.655 1.00 89.94 84 ASP A O 1
ATOM 629 N N . GLY A 1 85 ? 9.991 -3.655 -3.631 1.00 88.56 85 GLY A N 1
ATOM 630 C CA . GLY A 1 85 ? 11.384 -4.089 -3.756 1.00 88.56 85 GLY A CA 1
ATOM 631 C C . GLY A 1 85 ? 12.053 -3.718 -5.085 1.00 88.56 85 GLY A C 1
ATOM 632 O O . GLY A 1 85 ? 13.280 -3.646 -5.136 1.00 88.56 85 GLY A O 1
ATOM 633 N N . ASP A 1 86 ? 11.271 -3.431 -6.125 1.00 88.12 86 ASP A N 1
ATOM 634 C CA . ASP A 1 86 ? 11.733 -2.998 -7.446 1.00 88.12 86 ASP A CA 1
ATOM 635 C C . ASP A 1 86 ? 11.749 -1.462 -7.587 1.00 88.12 86 ASP A C 1
ATOM 637 O O . ASP A 1 86 ? 12.137 -0.925 -8.626 1.00 88.12 86 ASP A O 1
ATOM 641 N N . GLY A 1 87 ? 11.350 -0.727 -6.543 1.00 88.69 87 GLY A N 1
ATOM 642 C CA . GLY A 1 87 ? 11.254 0.732 -6.562 1.00 88.69 87 GLY A CA 1
ATOM 643 C C . GLY A 1 87 ? 9.950 1.265 -7.166 1.00 88.69 87 GLY A C 1
ATOM 644 O O . GLY A 1 87 ? 9.795 2.484 -7.303 1.00 88.69 87 GLY A O 1
ATOM 645 N N . ASN A 1 88 ? 9.004 0.389 -7.514 1.00 89.69 88 ASN A N 1
ATOM 646 C CA . ASN A 1 88 ? 7.716 0.772 -8.074 1.00 89.69 88 ASN A CA 1
ATOM 647 C C . ASN A 1 88 ? 6.778 1.225 -6.965 1.00 89.69 88 ASN A C 1
ATOM 649 O O . ASN A 1 88 ? 6.697 0.610 -5.912 1.00 89.69 88 ASN A O 1
ATOM 653 N N . THR A 1 89 ? 6.018 2.280 -7.228 1.00 90.50 89 THR A N 1
ATOM 654 C CA . THR A 1 89 ? 4.885 2.671 -6.377 1.00 90.50 89 THR A CA 1
ATOM 655 C C . THR A 1 89 ? 3.605 1.983 -6.855 1.00 90.50 89 THR A C 1
ATOM 657 O O . THR A 1 89 ? 3.550 1.518 -8.001 1.00 90.50 89 THR A O 1
ATOM 660 N N . PRO A 1 90 ? 2.511 1.983 -6.070 1.00 86.81 90 PRO A N 1
ATOM 661 C CA . PRO A 1 90 ? 1.229 1.461 -6.528 1.00 86.81 90 PRO A CA 1
ATOM 662 C C . PRO A 1 90 ? 0.775 2.115 -7.838 1.00 86.81 90 PRO A C 1
ATOM 664 O O . PRO A 1 90 ? 0.198 1.448 -8.687 1.00 86.81 90 PRO A O 1
ATOM 667 N N . LEU A 1 91 ? 1.081 3.399 -8.049 1.00 83.88 91 LEU A N 1
ATOM 668 C CA . LEU A 1 91 ? 0.806 4.089 -9.312 1.00 83.88 91 LEU A CA 1
ATOM 669 C C . LEU A 1 91 ? 1.659 3.574 -10.479 1.00 83.88 91 LEU A C 1
ATOM 671 O O . LEU A 1 91 ? 1.123 3.417 -11.574 1.00 83.88 91 LEU A O 1
ATOM 675 N N . HIS A 1 92 ? 2.939 3.253 -10.262 1.00 86.75 92 HIS A N 1
ATOM 676 C CA . HIS A 1 92 ? 3.755 2.596 -11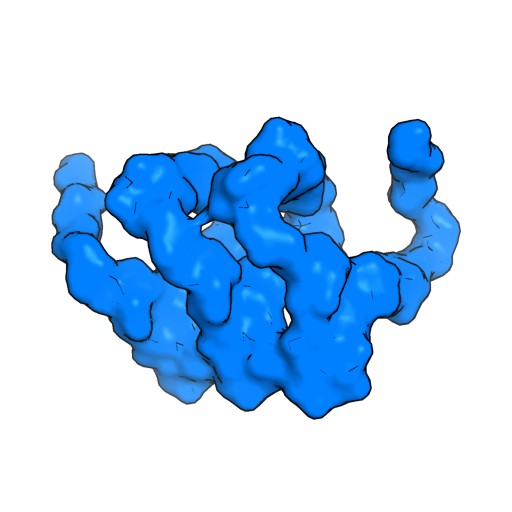.291 1.00 86.75 92 HIS A CA 1
ATOM 677 C C . HIS A 1 92 ? 3.119 1.262 -11.708 1.00 86.75 92 HIS A C 1
ATOM 679 O O . HIS A 1 92 ? 2.932 1.017 -12.900 1.00 86.75 92 HIS A O 1
ATOM 685 N N . ILE A 1 93 ? 2.677 0.447 -10.740 1.00 84.75 93 ILE A N 1
ATOM 686 C CA . ILE A 1 93 ? 1.981 -0.819 -11.018 1.00 84.75 93 ILE A CA 1
ATOM 687 C C . ILE A 1 93 ? 0.651 -0.585 -11.750 1.00 84.75 93 ILE A C 1
ATOM 689 O O . ILE A 1 93 ? 0.313 -1.359 -12.643 1.00 84.75 93 ILE A O 1
ATOM 693 N N . ALA A 1 94 ? -0.097 0.476 -11.431 1.00 81.94 94 ALA A N 1
ATOM 694 C CA . ALA A 1 94 ? -1.360 0.791 -12.109 1.00 81.94 94 ALA A CA 1
ATOM 695 C C . ALA A 1 94 ? -1.158 1.041 -13.609 1.00 81.94 94 ALA A C 1
ATOM 697 O O . ALA A 1 94 ? -1.955 0.578 -14.424 1.00 81.94 94 ALA A O 1
ATOM 69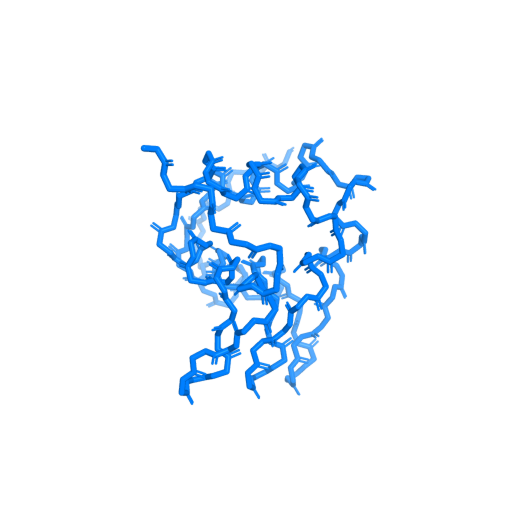8 N N . VAL A 1 95 ? -0.078 1.746 -13.957 1.00 80.12 95 VAL A N 1
ATOM 699 C CA . VAL A 1 95 ? 0.282 2.061 -15.344 1.00 80.12 95 VAL A CA 1
ATOM 700 C C . VAL A 1 95 ? 0.814 0.820 -16.062 1.00 80.12 95 VAL A C 1
ATOM 702 O O . VAL A 1 95 ? 0.401 0.535 -17.184 1.00 80.12 95 VAL A O 1
ATOM 705 N N . VAL A 1 96 ? 1.683 0.039 -15.411 1.00 72.56 96 VAL A N 1
ATOM 706 C CA . VAL A 1 96 ? 2.258 -1.189 -15.994 1.00 72.56 96 VAL A CA 1
ATOM 707 C C . VAL A 1 96 ? 1.192 -2.278 -16.176 1.00 72.56 96 VAL A C 1
ATOM 709 O O . VAL A 1 96 ? 1.180 -2.978 -17.186 1.00 72.56 96 VAL A O 1
ATOM 712 N N . GLY A 1 97 ? 0.262 -2.404 -15.227 1.00 64.81 97 GLY A N 1
ATOM 713 C CA . GLY A 1 97 ? -0.841 -3.368 -15.257 1.00 64.81 97 GLY A CA 1
ATOM 714 C C . GLY A 1 97 ? -2.057 -2.934 -16.090 1.00 64.81 97 GLY A C 1
ATOM 715 O O . GLY A 1 97 ? -3.006 -3.719 -16.240 1.00 64.81 97 GLY A O 1
ATOM 716 N N . GLY A 1 98 ? -2.062 -1.705 -16.625 1.00 53.38 98 GLY A N 1
ATOM 717 C CA . GLY A 1 98 ? -3.229 -1.105 -17.270 1.00 53.38 98 GLY A CA 1
ATOM 718 C C . GLY A 1 98 ? -2.914 -0.035 -18.319 1.00 53.38 98 GLY A C 1
ATOM 719 O O . GLY A 1 98 ? -2.805 1.146 -18.012 1.00 53.38 98 GLY A O 1
ATOM 720 N N . ALA A 1 99 ? -2.947 -0.435 -19.590 1.00 38.25 99 ALA A N 1
ATOM 721 C CA . ALA A 1 99 ? -3.470 0.423 -20.654 1.00 38.25 99 ALA A CA 1
ATOM 722 C C . ALA A 1 99 ? -5.008 0.603 -20.495 1.00 38.25 99 ALA A C 1
ATOM 724 O O . ALA A 1 99 ? -5.650 -0.138 -19.744 1.00 38.25 99 ALA A O 1
ATOM 725 N N . PRO A 1 100 ? -5.614 1.523 -21.264 1.00 46.06 100 PRO A N 1
ATOM 726 C CA . PRO A 1 100 ? -6.340 2.714 -20.813 1.00 46.06 100 PRO A CA 1
ATOM 727 C C . PRO A 1 100 ? -7.663 2.397 -20.089 1.00 46.06 100 PRO A C 1
ATOM 729 O O . PRO A 1 100 ? -8.601 1.866 -20.678 1.00 46.06 100 PRO A O 1
ATOM 732 N N . GLY A 1 101 ? -7.776 2.753 -18.812 1.00 46.56 101 GLY A N 1
ATOM 733 C CA . GLY A 1 101 ? -9.036 2.563 -18.084 1.00 46.56 101 GLY A CA 1
ATOM 734 C C . GLY A 1 101 ? -9.038 3.023 -16.633 1.00 46.56 101 GLY A C 1
ATOM 735 O O . GLY A 1 101 ? -9.947 2.660 -15.891 1.00 46.56 101 GLY A O 1
ATOM 736 N N . ILE A 1 102 ? -8.038 3.797 -16.209 1.00 51.12 102 ILE A N 1
ATOM 737 C CA . ILE A 1 102 ? -8.157 4.563 -14.970 1.00 51.12 102 ILE A CA 1
ATOM 738 C C . ILE A 1 102 ? -9.105 5.725 -15.303 1.00 51.12 102 ILE A C 1
ATOM 740 O O . ILE A 1 102 ? -8.742 6.522 -16.167 1.00 51.12 102 ILE A O 1
ATOM 744 N N . PRO A 1 103 ? -10.320 5.814 -14.725 1.00 44.78 103 PRO A N 1
ATOM 745 C CA . PRO A 1 103 ? -11.099 7.036 -14.842 1.00 44.78 103 PRO A CA 1
ATOM 746 C C . PRO A 1 103 ? -10.292 8.156 -14.188 1.00 44.78 103 PRO A C 1
ATOM 748 O O . PRO A 1 103 ? -9.815 7.989 -13.063 1.00 44.78 103 PRO A O 1
ATOM 751 N N . ASP A 1 104 ? -10.102 9.240 -14.936 1.00 46.47 104 ASP A N 1
ATOM 752 C CA . ASP A 1 104 ? -9.480 10.476 -14.480 1.00 46.47 104 ASP A CA 1
ATOM 753 C C . ASP A 1 104 ? -9.951 10.849 -13.063 1.00 46.47 104 ASP A C 1
ATOM 755 O O . ASP A 1 104 ? -11.140 10.753 -12.739 1.00 46.47 104 ASP A O 1
ATOM 759 N N . PHE A 1 105 ? -8.968 11.198 -12.228 1.00 40.84 105 PHE A N 1
ATOM 760 C CA . PHE A 1 105 ? -9.090 11.503 -10.801 1.00 40.84 105 PHE A CA 1
ATOM 761 C C . PHE A 1 105 ? -10.037 12.668 -10.491 1.00 40.84 105 PHE A C 1
ATOM 763 O O . PHE A 1 105 ? -10.044 13.658 -11.258 1.00 40.84 105 PHE A O 1
#

InterPro domains:
  IPR002110 Ankyrin repeat [PF12796] (21-98)
  IPR036770 Ankyrin repeat-containing domain superfamily [G3DSA:1.25.40.20] (3-102)
  IPR036770 Ankyrin repeat-containing domain superfamily [SSF48403] (9-101)

Organism: NCBI:txid65489

Secondary structure (DSSP, 8-state):
-----GGGGG-B-TTS-BHHHHHHHHT-HHHHHHHHHH-GGGGG-B-TTS-BHHHHHHHTT-HHHHHHHHHTTTTTTTTTS---TTS--HHHHHHHT-SS-----